Protein AF-A0A329HXC8-F1 (afdb_monomer_lite)

Sequence (74 aa):
MPYVVLAQFYNLDASMEFATEAEAEAKAKEMLNTNPSIEVRTAQLLKKYSASVRVTSAVIEDAAPAQTGDVGSA

pLDDT: mean 85.37, std 12.69, range [54.19, 97.12]

Radius of gyration: 29.62 Å; chains: 1; bounding box: 80×30×62 Å

Structure (mmCIF, N/CA/C/O backbone):
data_AF-A0A329HXC8-F1
#
_entry.id   AF-A0A329HXC8-F1
#
loop_
_atom_site.group_PDB
_atom_site.id
_atom_site.type_symbol
_atom_site.label_atom_id
_atom_site.label_alt_id
_atom_site.label_comp_id
_atom_site.label_asym_id
_atom_site.label_entity_id
_atom_site.label_seq_id
_atom_site.pdbx_PDB_ins_code
_atom_site.Cartn_x
_atom_site.Cartn_y
_atom_site.Cartn_z
_atom_site.occupancy
_atom_site.B_iso_or_equiv
_atom_site.auth_seq_id
_atom_site.auth_comp_id
_atom_site.auth_asym_id
_atom_site.auth_atom_id
_atom_site.pdbx_PDB_model_num
ATOM 1 N N . MET A 1 1 ? -0.534 -8.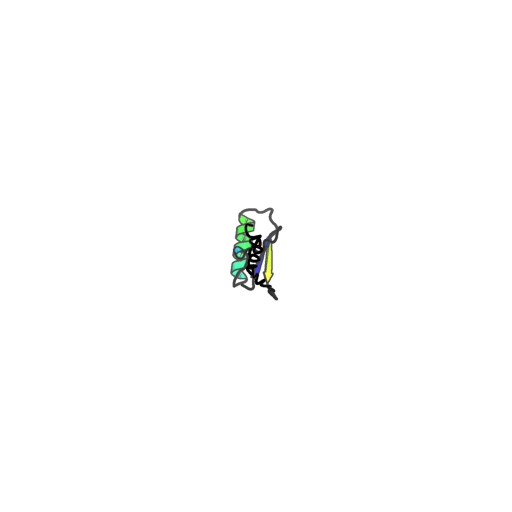608 -0.978 1.00 82.56 1 MET A N 1
ATOM 2 C CA . MET A 1 1 ? -0.837 -7.630 0.078 1.00 82.56 1 MET A CA 1
ATOM 3 C C . MET A 1 1 ? -1.554 -6.457 -0.577 1.00 82.56 1 MET A C 1
ATOM 5 O O . MET A 1 1 ? -0.895 -5.678 -1.252 1.00 82.56 1 MET A O 1
ATOM 9 N N . PRO A 1 2 ? -2.898 -6.426 -0.569 1.00 92.06 2 PRO A N 1
ATOM 10 C CA . PRO A 1 2 ? -3.674 -5.415 -1.281 1.00 92.06 2 PRO A CA 1
ATOM 11 C C . PRO A 1 2 ? -3.901 -4.130 -0.479 1.00 92.06 2 PRO A C 1
ATOM 13 O O . PRO A 1 2 ? -4.526 -3.226 -1.013 1.00 92.06 2 PRO A O 1
ATOM 16 N N . TYR A 1 3 ? -3.428 -4.017 0.762 1.00 94.88 3 TYR A N 1
ATOM 17 C CA . TYR A 1 3 ? -3.570 -2.798 1.562 1.00 94.88 3 TYR A CA 1
ATOM 18 C C . TYR A 1 3 ? -2.206 -2.209 1.885 1.00 94.88 3 TYR A C 1
ATOM 20 O O . TYR A 1 3 ? -1.240 -2.954 2.024 1.00 94.88 3 TYR A O 1
ATOM 28 N N . VAL A 1 4 ? -2.123 -0.886 1.999 1.00 93.75 4 VAL A N 1
ATOM 29 C CA . VAL A 1 4 ? -0.885 -0.184 2.347 1.00 93.75 4 VAL A CA 1
ATOM 30 C C . VAL A 1 4 ? -1.109 0.913 3.369 1.00 93.75 4 VAL A C 1
ATOM 32 O O . VAL A 1 4 ? -2.179 1.524 3.409 1.00 93.75 4 VAL A O 1
ATOM 35 N N . VAL A 1 5 ? -0.067 1.193 4.149 1.00 94.06 5 VAL A N 1
ATOM 36 C CA . VAL A 1 5 ? 0.032 2.395 4.982 1.00 94.06 5 VAL A CA 1
ATOM 37 C C . VAL A 1 5 ? 0.938 3.411 4.289 1.00 94.06 5 VAL A C 1
ATOM 39 O O . VAL A 1 5 ? 2.093 3.137 3.972 1.00 94.06 5 VAL A O 1
ATOM 42 N N . LEU A 1 6 ? 0.402 4.604 4.044 1.00 91.56 6 LEU A N 1
ATOM 43 C CA . LEU A 1 6 ? 1.077 5.731 3.413 1.00 91.56 6 LEU A CA 1
ATOM 44 C C . LEU A 1 6 ? 1.395 6.776 4.486 1.00 91.56 6 LEU A C 1
ATOM 46 O O . LEU A 1 6 ? 0.520 7.543 4.892 1.00 91.56 6 LEU A O 1
ATOM 50 N N . ALA A 1 7 ? 2.642 6.807 4.947 1.00 86.44 7 ALA A N 1
ATOM 51 C CA . ALA A 1 7 ? 3.158 7.916 5.743 1.00 86.44 7 ALA A CA 1
ATOM 52 C C . ALA A 1 7 ? 3.575 9.089 4.838 1.00 86.44 7 ALA A C 1
ATOM 54 O O . ALA A 1 7 ? 3.640 8.954 3.616 1.00 86.44 7 ALA A O 1
ATOM 55 N N . GLN A 1 8 ? 3.882 10.237 5.446 1.00 80.50 8 GLN A N 1
ATOM 56 C CA . GLN A 1 8 ? 4.241 11.488 4.760 1.00 80.50 8 GLN A CA 1
ATOM 57 C C . GLN A 1 8 ? 5.296 11.320 3.649 1.00 80.50 8 GLN A C 1
ATOM 59 O O . GLN A 1 8 ? 5.210 11.965 2.606 1.00 80.50 8 GLN A O 1
ATOM 64 N N . PHE A 1 9 ? 6.241 10.399 3.846 1.00 77.06 9 PHE A N 1
ATOM 65 C CA . PHE A 1 9 ? 7.140 9.915 2.807 1.00 77.06 9 PHE A CA 1
ATOM 66 C C . PHE A 1 9 ? 6.780 8.464 2.516 1.00 77.06 9 PHE A C 1
ATOM 68 O O . PHE A 1 9 ? 7.100 7.567 3.299 1.00 77.06 9 PHE A O 1
ATOM 75 N N . TYR A 1 10 ? 6.075 8.233 1.410 1.00 67.62 10 TYR A N 1
ATOM 76 C CA . TYR A 1 10 ? 5.778 6.874 0.989 1.00 67.62 10 TYR A CA 1
ATOM 77 C C . TYR A 1 10 ? 7.076 6.179 0.574 1.00 67.62 10 TYR A C 1
ATOM 79 O O . TYR A 1 10 ? 7.633 6.462 -0.485 1.00 67.62 10 TYR A O 1
ATOM 87 N N . ASN A 1 11 ? 7.546 5.266 1.419 1.00 68.06 11 ASN A N 1
ATOM 88 C CA . ASN A 1 11 ? 8.563 4.299 1.047 1.00 68.06 11 ASN A CA 1
ATOM 89 C C . ASN A 1 11 ? 7.864 3.046 0.518 1.00 68.06 11 ASN A C 1
ATOM 91 O O . ASN A 1 11 ? 6.961 2.518 1.166 1.00 68.06 11 ASN A O 1
ATOM 95 N N . LEU A 1 12 ? 8.317 2.554 -0.638 1.00 65.88 12 LEU A N 1
ATOM 96 C CA . LEU A 1 12 ? 7.959 1.245 -1.201 1.00 65.88 12 LEU A CA 1
ATOM 97 C C . LEU A 1 12 ? 8.600 0.109 -0.380 1.00 65.88 12 LEU A C 1
ATOM 99 O O . LEU A 1 12 ? 9.292 -0.755 -0.912 1.00 65.88 12 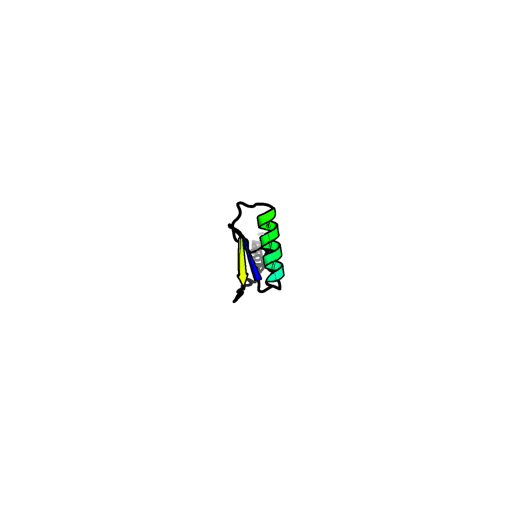LEU A O 1
ATOM 103 N N . ASP A 1 13 ? 8.422 0.149 0.936 1.00 78.06 13 ASP A N 1
ATOM 104 C CA . ASP A 1 13 ? 8.827 -0.913 1.840 1.00 78.06 13 ASP A CA 1
ATOM 105 C C . ASP A 1 13 ? 7.689 -1.934 1.944 1.00 78.06 13 ASP A C 1
ATOM 107 O O . ASP A 1 13 ? 6.540 -1.587 2.225 1.00 78.06 13 ASP A O 1
ATOM 111 N N . ALA A 1 14 ? 8.021 -3.210 1.739 1.00 82.38 14 ALA A N 1
ATOM 112 C CA . ALA A 1 14 ? 7.088 -4.318 1.893 1.00 82.38 14 ALA A CA 1
ATOM 113 C C . ALA A 1 14 ? 6.517 -4.412 3.320 1.00 82.38 14 ALA A C 1
ATOM 115 O O . ALA A 1 14 ? 5.437 -4.969 3.490 1.00 82.38 14 ALA A O 1
ATOM 116 N N . SER A 1 15 ? 7.197 -3.843 4.326 1.00 86.50 15 SER A N 1
ATOM 117 C CA . SER A 1 15 ? 6.706 -3.765 5.712 1.00 86.50 15 SER A CA 1
ATOM 118 C C . SER A 1 15 ? 5.448 -2.901 5.882 1.00 86.50 15 SER A C 1
ATOM 120 O O . SER A 1 15 ? 4.765 -3.003 6.901 1.00 86.50 15 SER A O 1
ATOM 122 N N . MET A 1 16 ? 5.133 -2.067 4.885 1.00 90.75 16 MET A N 1
ATOM 123 C CA . MET A 1 16 ? 3.949 -1.208 4.854 1.00 90.75 16 MET A CA 1
ATOM 124 C C . MET A 1 16 ? 2.837 -1.770 3.964 1.00 90.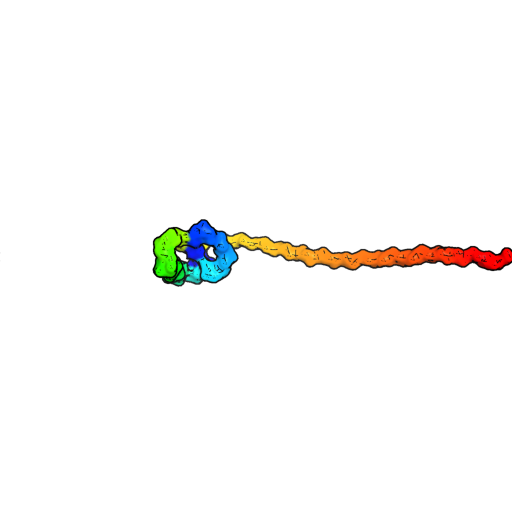75 16 MET A C 1
ATOM 126 O O . MET A 1 16 ? 1.831 -1.089 3.764 1.00 90.75 16 MET A O 1
ATOM 130 N N . GLU A 1 17 ? 3.000 -2.981 3.420 1.00 92.31 17 GLU A N 1
ATOM 131 C CA . GLU A 1 17 ? 1.955 -3.701 2.697 1.00 92.31 17 GLU A CA 1
ATOM 132 C C . GLU A 1 17 ? 1.319 -4.765 3.613 1.00 92.31 17 GLU A C 1
ATOM 134 O O . GLU A 1 17 ? 2.007 -5.494 4.320 1.00 92.31 17 GLU A O 1
ATOM 139 N N . PHE A 1 18 ? -0.008 -4.889 3.581 1.00 94.38 18 PHE A N 1
ATOM 140 C CA . PHE A 1 18 ? -0.785 -5.783 4.444 1.00 94.38 18 PHE A CA 1
ATOM 141 C C . PHE A 1 18 ? -1.767 -6.635 3.642 1.00 94.38 18 PHE A C 1
ATOM 143 O O . PHE A 1 18 ? -2.161 -6.290 2.519 1.00 94.38 18 PHE A O 1
ATOM 150 N N . ALA A 1 19 ? -2.145 -7.792 4.192 1.00 94.81 19 ALA A N 1
ATOM 151 C CA . ALA A 1 19 ? -3.104 -8.693 3.560 1.00 94.81 19 ALA A CA 1
ATOM 152 C C . ALA A 1 19 ? -4.544 -8.184 3.717 1.00 94.81 19 ALA A C 1
ATOM 154 O O . ALA A 1 19 ? -5.345 -8.337 2.793 1.00 94.81 19 ALA A O 1
ATOM 155 N N . THR A 1 20 ? -4.847 -7.542 4.845 1.00 96.44 20 THR A N 1
ATOM 156 C CA . THR A 1 20 ? -6.185 -7.050 5.192 1.00 96.44 20 THR A CA 1
ATOM 157 C C . THR A 1 20 ? -6.191 -5.567 5.562 1.00 96.44 20 THR A C 1
ATOM 159 O O . THR A 1 20 ? -5.168 -4.987 5.928 1.00 96.44 20 THR A O 1
ATOM 162 N N . GLU A 1 21 ? -7.373 -4.954 5.494 1.00 95.88 21 GLU A N 1
ATOM 163 C CA . GLU A 1 21 ? -7.591 -3.569 5.922 1.00 95.88 21 GLU A CA 1
ATOM 164 C C . GLU A 1 21 ? -7.313 -3.383 7.419 1.00 95.88 21 GLU A C 1
ATOM 166 O O . GLU A 1 21 ? -6.646 -2.428 7.811 1.00 95.88 21 GLU A O 1
ATOM 171 N N . ALA A 1 22 ? -7.757 -4.337 8.244 1.00 96.81 22 ALA A N 1
ATOM 172 C CA . ALA A 1 22 ? -7.602 -4.284 9.695 1.00 96.81 22 ALA A CA 1
ATOM 173 C C . ALA A 1 22 ? -6.127 -4.269 10.131 1.00 96.81 22 ALA A C 1
ATOM 175 O O . ALA A 1 22 ? -5.761 -3.547 11.056 1.00 96.81 22 ALA A O 1
ATOM 176 N N . GLU A 1 23 ? -5.267 -5.032 9.452 1.00 96.00 23 GLU A N 1
ATOM 177 C CA . GLU A 1 23 ? -3.823 -5.031 9.712 1.00 96.00 23 GLU A CA 1
ATOM 178 C C . GLU A 1 23 ? -3.178 -3.687 9.342 1.00 96.00 23 GLU A C 1
ATOM 180 O O . GLU A 1 23 ? -2.384 -3.149 10.116 1.00 96.00 23 GLU A O 1
ATOM 185 N N . ALA A 1 24 ? -3.561 -3.107 8.198 1.00 95.44 24 ALA A N 1
ATOM 186 C CA . ALA A 1 24 ? -3.077 -1.790 7.785 1.00 95.44 24 ALA A CA 1
ATOM 187 C C . ALA A 1 24 ? -3.524 -0.691 8.764 1.00 95.44 24 ALA A C 1
ATOM 189 O O . ALA A 1 24 ? -2.733 0.175 9.139 1.00 95.44 24 ALA A O 1
ATOM 190 N N . GLU A 1 25 ? -4.775 -0.740 9.226 1.00 96.25 25 GLU A N 1
ATOM 191 C CA . GLU A 1 25 ? -5.298 0.201 10.216 1.00 96.25 25 GLU A CA 1
ATOM 192 C C . GLU A 1 25 ? -4.589 0.061 11.569 1.00 96.25 25 GLU A C 1
ATOM 194 O O . GLU A 1 25 ? -4.224 1.067 12.183 1.00 96.25 25 GLU A O 1
ATOM 199 N N . ALA A 1 26 ? -4.343 -1.171 12.026 1.00 97.12 26 ALA A N 1
ATOM 200 C CA . ALA A 1 26 ? -3.597 -1.422 13.255 1.00 97.12 26 ALA A CA 1
ATOM 201 C C . ALA A 1 26 ? -2.195 -0.802 13.188 1.00 97.12 26 ALA A C 1
ATOM 203 O O . ALA A 1 26 ? -1.780 -0.121 14.131 1.00 97.12 26 ALA A O 1
ATOM 204 N N . LYS A 1 27 ? -1.499 -0.947 12.051 1.00 95.44 27 LYS A N 1
ATOM 205 C CA . LYS A 1 27 ? -0.189 -0.320 11.863 1.00 95.44 27 LYS A CA 1
ATOM 206 C C . LYS A 1 27 ? -0.269 1.204 11.811 1.00 95.44 27 LYS A C 1
ATOM 208 O O . LYS A 1 27 ? 0.537 1.876 12.450 1.00 95.44 27 LYS A O 1
ATOM 213 N N . ALA A 1 28 ? -1.247 1.768 11.103 1.00 94.50 28 ALA A N 1
ATOM 214 C CA . ALA A 1 28 ? -1.444 3.217 11.058 1.00 94.50 28 ALA A CA 1
ATOM 215 C C . ALA A 1 28 ? -1.672 3.801 12.466 1.00 94.50 28 ALA A C 1
ATOM 217 O O . ALA A 1 28 ? -1.069 4.813 12.827 1.00 94.50 28 ALA A O 1
ATOM 218 N N . LYS A 1 29 ? -2.475 3.121 13.294 1.00 96.12 29 LYS A N 1
ATOM 219 C CA . LYS A 1 29 ? -2.700 3.482 14.701 1.00 96.12 29 LYS A CA 1
ATOM 220 C C . LYS A 1 29 ? -1.423 3.399 15.536 1.00 96.12 29 LYS A C 1
ATOM 222 O O . LYS A 1 29 ? -1.142 4.313 16.303 1.00 96.12 29 LYS A O 1
ATOM 227 N N . GLU A 1 30 ? -0.631 2.343 15.378 1.00 95.88 30 GLU A N 1
ATOM 228 C CA . GLU A 1 30 ? 0.668 2.197 16.051 1.00 95.88 30 GLU A CA 1
ATOM 229 C C . GLU A 1 30 ? 1.620 3.363 15.719 1.00 95.88 30 GLU A C 1
ATOM 231 O O . GLU A 1 30 ? 2.260 3.929 16.610 1.00 95.88 30 GLU A O 1
ATOM 236 N N . MET A 1 31 ? 1.676 3.765 14.445 1.00 93.50 31 MET A N 1
ATOM 237 C CA . MET A 1 31 ? 2.507 4.882 13.987 1.00 93.50 31 MET A CA 1
ATOM 238 C C . MET A 1 31 ? 2.040 6.221 14.564 1.00 93.50 31 MET A C 1
ATOM 240 O O . MET A 1 31 ? 2.869 6.989 15.049 1.00 93.50 31 MET A O 1
ATOM 244 N N . LEU A 1 32 ? 0.728 6.472 14.572 1.00 94.62 32 LEU A N 1
ATOM 245 C CA . LEU A 1 32 ? 0.133 7.654 15.206 1.00 94.62 32 LEU A CA 1
ATOM 246 C C . LEU A 1 32 ? 0.404 7.700 16.712 1.00 94.62 32 LEU A C 1
ATOM 248 O O . LEU A 1 32 ? 0.730 8.757 17.241 1.00 94.62 32 LEU A O 1
ATOM 252 N N . ASN A 1 33 ? 0.329 6.562 17.402 1.00 96.19 33 ASN A N 1
ATOM 253 C CA . ASN A 1 33 ? 0.631 6.496 18.834 1.00 96.19 33 ASN A CA 1
ATOM 254 C C . ASN A 1 33 ? 2.110 6.786 19.130 1.00 96.19 33 ASN A C 1
ATOM 256 O O . ASN A 1 33 ? 2.431 7.347 20.174 1.00 96.19 33 ASN A O 1
ATOM 260 N N . THR A 1 34 ? 3.004 6.412 18.213 1.00 95.38 34 THR A N 1
ATOM 261 C CA . THR A 1 34 ? 4.449 6.642 18.344 1.00 95.38 34 THR A CA 1
ATOM 262 C C . THR A 1 34 ? 4.829 8.083 18.003 1.00 95.38 34 THR A C 1
ATOM 264 O O . THR A 1 34 ? 5.675 8.677 18.668 1.00 95.38 34 THR A O 1
ATOM 267 N N . ASN A 1 35 ? 4.206 8.664 16.977 1.00 94.12 35 ASN A N 1
ATOM 268 C CA . ASN A 1 35 ? 4.394 10.057 16.592 1.00 94.12 35 ASN A CA 1
ATOM 269 C C . ASN A 1 35 ? 3.042 10.703 16.247 1.00 94.12 35 ASN A C 1
ATOM 271 O O . ASN A 1 35 ? 2.642 10.682 15.086 1.00 94.12 35 ASN A O 1
ATOM 275 N N . PRO A 1 36 ? 2.368 11.356 17.206 1.00 93.62 36 PRO A N 1
ATOM 276 C CA . PRO A 1 36 ? 1.046 11.947 16.981 1.00 93.62 36 PRO A CA 1
ATOM 277 C C . PRO A 1 36 ? 1.002 13.068 15.935 1.00 93.62 36 PRO A C 1
ATOM 279 O O . PRO A 1 36 ? -0.074 13.426 15.469 1.00 93.62 36 PRO A O 1
ATOM 282 N N . SER A 1 37 ? 2.154 13.643 15.575 1.00 93.56 37 SER A N 1
ATOM 283 C CA . SER A 1 37 ? 2.240 14.692 14.550 1.00 93.56 37 SER A CA 1
ATOM 284 C C . SER A 1 37 ? 2.289 14.146 13.119 1.00 93.56 37 SER A C 1
ATOM 286 O O . SER A 1 37 ? 2.219 14.923 12.167 1.00 93.56 37 SER A O 1
ATOM 288 N N . ILE A 1 38 ? 2.432 12.826 12.954 1.00 91.62 38 ILE A N 1
ATOM 289 C CA . ILE A 1 38 ? 2.529 12.200 11.640 1.00 91.62 38 ILE A CA 1
ATOM 290 C C . ILE A 1 38 ? 1.156 12.111 10.976 1.00 91.62 38 ILE A C 1
ATOM 292 O O . ILE A 1 38 ? 0.161 11.739 11.594 1.00 91.62 38 ILE A O 1
ATOM 296 N N . GLU A 1 39 ? 1.115 12.384 9.678 1.00 92.06 39 GLU A N 1
ATOM 297 C CA . GLU A 1 39 ? -0.043 12.054 8.859 1.00 92.06 39 GLU A CA 1
ATOM 298 C C . GLU A 1 39 ? 0.162 10.675 8.222 1.00 92.06 39 GLU A C 1
ATOM 300 O O . GLU A 1 39 ? 1.151 10.439 7.519 1.00 92.06 39 GLU A O 1
ATOM 305 N N . VAL A 1 40 ? -0.781 9.765 8.467 1.00 92.25 40 VAL A N 1
ATOM 306 C CA . VAL A 1 40 ? -0.816 8.417 7.889 1.00 92.25 40 VAL A CA 1
ATOM 307 C C . VAL A 1 40 ? -2.163 8.174 7.229 1.00 92.25 40 VAL A C 1
ATOM 309 O O . VAL A 1 40 ? -3.204 8.588 7.734 1.00 92.25 40 VAL A O 1
ATOM 312 N N . ARG A 1 41 ? -2.146 7.494 6.085 1.00 92.81 41 ARG A N 1
ATOM 313 C CA . ARG A 1 41 ? -3.348 7.094 5.346 1.00 92.81 41 ARG A CA 1
ATOM 314 C C . ARG A 1 41 ? -3.290 5.601 5.078 1.00 92.81 41 ARG A C 1
ATOM 316 O O . ARG A 1 41 ? -2.221 5.079 4.777 1.00 92.81 41 ARG A O 1
ATOM 323 N N . THR A 1 42 ? -4.422 4.921 5.146 1.00 94.19 42 THR A N 1
ATOM 324 C CA . THR A 1 42 ? -4.556 3.552 4.645 1.00 94.19 42 THR A CA 1
ATOM 325 C C . THR A 1 42 ? -5.159 3.593 3.245 1.00 94.19 42 THR A C 1
ATOM 327 O O . THR A 1 42 ? -5.993 4.446 2.940 1.00 94.19 42 THR A O 1
ATOM 330 N N . ALA A 1 43 ? -4.713 2.706 2.360 1.00 92.81 43 ALA A N 1
ATOM 331 C CA . ALA A 1 43 ? -5.246 2.619 1.004 1.00 92.81 43 ALA A CA 1
ATOM 332 C C . ALA A 1 43 ? -5.292 1.172 0.514 1.00 92.81 43 ALA A C 1
ATOM 334 O O . ALA A 1 43 ? -4.455 0.353 0.890 1.00 92.81 43 ALA A O 1
ATOM 335 N N . GLN A 1 44 ? -6.247 0.877 -0.370 1.00 95.12 44 GLN A N 1
ATOM 336 C CA . GLN A 1 44 ? -6.294 -0.377 -1.112 1.00 95.12 44 GLN A CA 1
ATOM 337 C C . GLN A 1 44 ? -5.559 -0.219 -2.450 1.00 95.12 44 GLN A C 1
ATOM 339 O O . GLN A 1 44 ? -5.857 0.671 -3.248 1.00 95.12 44 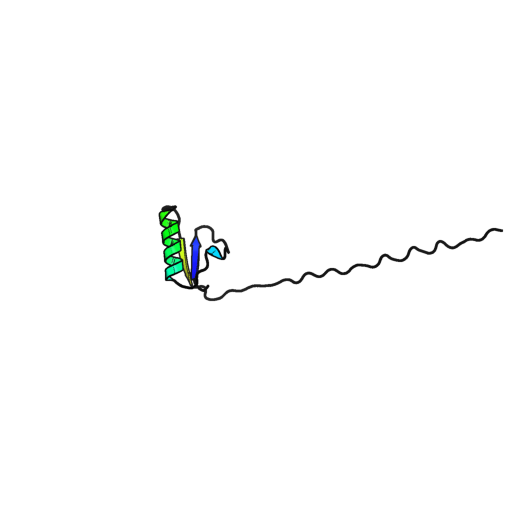GLN A O 1
ATOM 344 N N . LEU A 1 45 ? -4.604 -1.103 -2.714 1.00 92.19 45 LEU A N 1
ATOM 345 C CA . LEU A 1 45 ? -3.927 -1.221 -3.995 1.00 92.19 45 LEU A CA 1
ATOM 346 C C . LEU A 1 45 ? -4.867 -1.850 -5.023 1.00 92.19 45 LEU A C 1
ATOM 348 O O . LEU A 1 45 ? -5.309 -2.987 -4.870 1.00 92.19 45 LEU A O 1
ATOM 352 N N . LEU A 1 46 ? -5.112 -1.130 -6.116 1.00 93.88 46 LEU A N 1
ATOM 353 C CA . LEU A 1 46 ? -5.907 -1.640 -7.237 1.00 93.88 46 LEU A CA 1
ATOM 354 C C . LEU A 1 46 ? -5.063 -2.468 -8.211 1.00 93.88 46 LEU A C 1
ATOM 356 O O . LEU A 1 46 ? -5.537 -3.447 -8.783 1.00 93.88 46 LEU A O 1
ATOM 360 N N . LYS A 1 47 ? -3.816 -2.046 -8.441 1.00 91.12 47 LYS A N 1
ATOM 361 C CA . LYS A 1 47 ? -2.868 -2.683 -9.361 1.00 91.12 47 LYS A CA 1
ATOM 362 C C . LYS A 1 47 ? -1.447 -2.503 -8.838 1.00 91.12 47 LYS A C 1
ATOM 364 O O . LYS A 1 47 ? -1.124 -1.458 -8.281 1.00 91.12 47 LYS A O 1
ATOM 369 N N . LYS A 1 48 ? -0.598 -3.502 -9.073 1.00 88.19 48 LYS A N 1
ATOM 370 C CA . LYS A 1 48 ? 0.846 -3.456 -8.816 1.00 88.19 48 LYS A CA 1
ATOM 371 C C . LYS A 1 48 ? 1.562 -3.795 -10.116 1.00 88.19 48 LYS A C 1
ATOM 373 O O . LYS A 1 48 ? 1.292 -4.837 -10.706 1.00 88.19 48 LYS A O 1
ATOM 378 N N . TYR A 1 49 ? 2.436 -2.904 -10.567 1.00 90.56 49 TYR A N 1
ATOM 379 C CA . TYR A 1 49 ? 3.255 -3.106 -11.759 1.00 90.56 49 TYR A CA 1
ATOM 380 C C . TYR A 1 49 ? 4.703 -3.319 -11.327 1.00 90.56 49 TYR A C 1
ATOM 382 O O . TYR A 1 49 ? 5.191 -2.630 -10.434 1.00 90.56 49 TYR A O 1
ATOM 390 N N . SER A 1 50 ? 5.391 -4.266 -11.955 1.00 89.75 50 SER A N 1
ATOM 391 C CA . SER A 1 50 ? 6.820 -4.495 -11.754 1.00 89.75 50 SER A CA 1
ATOM 392 C C . SER A 1 50 ? 7.491 -4.777 -13.094 1.00 89.75 50 SER A C 1
ATOM 394 O O . SER A 1 50 ? 6.874 -5.312 -14.015 1.00 89.75 50 SER A O 1
ATOM 396 N N . ALA A 1 51 ? 8.761 -4.396 -13.203 1.00 92.50 51 ALA A N 1
ATOM 397 C CA . ALA A 1 51 ? 9.617 -4.725 -14.333 1.00 92.50 51 ALA A CA 1
ATOM 398 C C . ALA A 1 51 ? 10.848 -5.475 -13.819 1.00 92.50 51 ALA A C 1
ATOM 400 O O . ALA A 1 51 ? 11.312 -5.233 -12.705 1.00 92.50 51 ALA A O 1
ATOM 401 N N . SER A 1 52 ? 11.377 -6.384 -14.633 1.00 91.69 52 SER A N 1
ATOM 402 C CA . SER A 1 52 ? 12.633 -7.080 -14.365 1.00 91.69 52 SER A CA 1
ATOM 403 C C . SER A 1 52 ? 13.588 -6.830 -15.526 1.00 91.69 52 SER A C 1
ATOM 405 O O . SER A 1 52 ? 13.179 -6.887 -16.686 1.00 91.69 52 SER A O 1
ATOM 407 N N . VAL A 1 53 ? 14.849 -6.535 -15.212 1.00 92.12 53 VAL A N 1
ATOM 408 C CA . VAL A 1 53 ? 15.916 -6.354 -16.201 1.00 92.12 53 VAL A CA 1
ATOM 409 C C . VAL A 1 53 ? 16.873 -7.529 -16.084 1.00 92.12 53 VAL A C 1
ATOM 411 O O . VAL A 1 53 ? 17.373 -7.825 -15.000 1.00 92.12 53 VAL A O 1
ATOM 414 N N . ARG A 1 54 ? 17.154 -8.185 -17.211 1.00 93.00 54 ARG A N 1
ATOM 415 C CA . ARG A 1 54 ? 18.211 -9.192 -17.304 1.00 93.00 54 ARG A CA 1
ATOM 416 C C . ARG A 1 54 ? 19.457 -8.543 -17.889 1.00 93.00 54 ARG A C 1
ATOM 418 O O . ARG A 1 54 ? 19.422 -8.063 -19.017 1.00 93.00 54 ARG A O 1
ATOM 425 N N . VAL A 1 55 ? 20.550 -8.563 -17.134 1.00 92.00 55 VAL A N 1
ATOM 426 C CA . VAL A 1 55 ? 21.864 -8.102 -17.597 1.00 92.00 55 VAL A CA 1
ATOM 427 C C . VAL A 1 55 ? 22.687 -9.316 -18.019 1.00 92.00 55 VAL A C 1
ATOM 429 O O . VAL A 1 55 ? 22.736 -10.314 -17.301 1.00 92.00 55 VAL A O 1
ATOM 432 N N . THR A 1 56 ? 23.321 -9.242 -19.187 1.00 92.38 56 THR A N 1
ATOM 433 C CA . THR A 1 56 ? 24.244 -10.264 -19.697 1.00 92.38 56 THR A CA 1
ATOM 434 C C . THR A 1 56 ? 25.555 -9.611 -20.106 1.00 92.38 56 THR A C 1
ATOM 436 O O . THR A 1 56 ? 25.541 -8.522 -20.676 1.00 92.38 56 THR A O 1
ATOM 439 N N . SER A 1 57 ? 26.673 -10.288 -19.866 1.00 90.06 57 SER A N 1
ATOM 440 C CA . SER A 1 57 ? 27.993 -9.912 -20.372 1.00 90.06 57 SER A CA 1
ATOM 441 C C . SER A 1 57 ? 28.538 -11.021 -21.272 1.00 90.06 57 SER A C 1
ATOM 443 O O . SER A 1 57 ? 28.254 -12.200 -21.057 1.00 90.06 57 SER A O 1
ATOM 445 N N . ALA A 1 58 ? 29.303 -10.638 -22.292 1.00 88.62 58 ALA A N 1
ATOM 446 C CA . ALA A 1 58 ? 30.060 -11.552 -23.139 1.00 88.62 58 ALA A CA 1
ATOM 447 C C . ALA A 1 58 ? 31.548 -11.225 -22.994 1.00 88.62 58 ALA A C 1
ATOM 449 O O . ALA A 1 58 ? 31.920 -10.052 -22.935 1.00 88.62 58 ALA A O 1
ATOM 450 N N . VAL A 1 59 ? 32.386 -12.257 -22.914 1.00 85.88 59 VAL A N 1
ATOM 451 C CA . VAL A 1 59 ? 33.843 -12.097 -22.948 1.00 85.88 59 VAL A CA 1
ATOM 452 C C . VAL A 1 59 ? 34.239 -11.836 -24.399 1.00 85.88 59 VAL A C 1
ATOM 454 O O . VAL A 1 59 ? 33.859 -12.601 -25.282 1.00 85.88 59 VAL A O 1
ATOM 457 N N . ILE A 1 60 ? 34.963 -10.746 -24.648 1.00 83.31 60 ILE A N 1
ATOM 458 C CA . ILE A 1 60 ? 35.637 -10.530 -25.930 1.00 83.31 60 ILE A CA 1
ATOM 459 C C . ILE A 1 60 ? 36.928 -11.347 -25.873 1.00 83.31 60 ILE A C 1
ATOM 461 O O . ILE A 1 60 ? 37.723 -11.155 -24.955 1.00 83.31 60 ILE A O 1
ATOM 465 N N . GLU A 1 61 ? 37.107 -12.285 -26.802 1.00 80.25 61 GLU A N 1
ATOM 466 C CA . GLU A 1 61 ? 38.370 -13.014 -26.933 1.00 80.25 61 GLU A CA 1
ATOM 467 C C . GLU A 1 61 ? 39.485 -12.027 -27.302 1.00 80.25 61 GLU A C 1
ATOM 469 O O . GLU A 1 61 ? 39.320 -11.213 -28.216 1.00 80.25 61 GLU A O 1
ATOM 474 N N . ASP A 1 62 ? 40.609 -12.083 -26.583 1.00 74.50 62 ASP A N 1
ATOM 475 C CA . ASP A 1 62 ? 41.793 -11.301 -26.929 1.00 74.50 62 ASP A CA 1
ATOM 476 C C . ASP A 1 62 ? 42.240 -11.669 -28.348 1.00 74.50 62 ASP A C 1
ATOM 478 O O . ASP A 1 62 ? 42.429 -12.845 -28.676 1.00 74.50 62 ASP A O 1
ATOM 482 N N . ALA A 1 63 ? 42.416 -10.657 -29.200 1.00 68.88 63 ALA A N 1
ATOM 483 C CA . ALA A 1 63 ? 42.983 -10.854 -30.524 1.00 68.88 63 ALA A CA 1
ATOM 484 C C . ALA A 1 63 ? 44.367 -11.500 -30.368 1.00 68.88 63 ALA A C 1
ATOM 486 O O . ALA A 1 63 ? 45.236 -1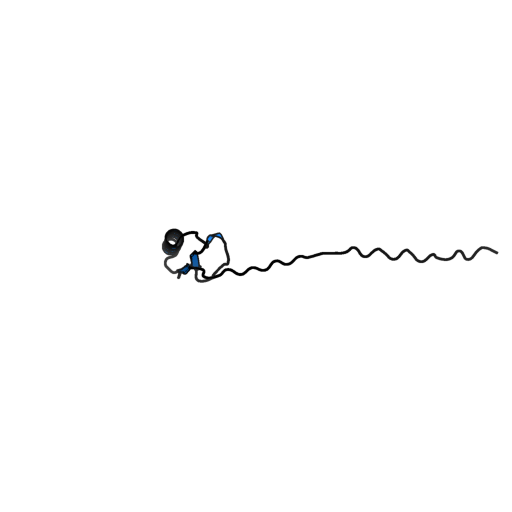0.952 -29.686 1.00 68.88 63 ALA A O 1
ATOM 487 N N . ALA A 1 64 ? 44.557 -12.673 -30.983 1.00 69.25 64 ALA A N 1
ATOM 488 C CA . ALA A 1 64 ? 45.824 -13.393 -30.951 1.00 69.25 64 ALA A CA 1
ATOM 489 C C . ALA A 1 64 ? 46.987 -12.439 -31.290 1.00 69.25 64 ALA A C 1
ATOM 491 O O . ALA A 1 64 ? 46.858 -11.642 -32.228 1.00 69.25 64 ALA A O 1
ATOM 492 N N . PRO A 1 65 ? 48.111 -12.491 -30.548 1.00 63.59 65 PRO A N 1
ATOM 493 C CA . PRO A 1 65 ? 49.235 -11.603 -30.800 1.00 63.59 65 PRO A CA 1
ATOM 494 C C . PRO A 1 65 ? 49.695 -11.780 -32.248 1.00 63.59 65 PRO A C 1
ATOM 496 O O . PRO A 1 65 ? 49.870 -12.907 -32.719 1.00 63.59 65 PRO A O 1
ATOM 499 N N . ALA A 1 66 ? 49.853 -10.661 -32.961 1.00 62.59 66 ALA A N 1
ATOM 500 C CA . ALA A 1 66 ? 50.381 -10.657 -34.317 1.00 62.59 66 ALA A CA 1
ATOM 501 C C . ALA A 1 66 ? 51.694 -11.449 -34.335 1.00 62.59 66 ALA A C 1
ATOM 503 O O . ALA A 1 66 ? 52.604 -11.155 -33.559 1.00 62.59 66 ALA A O 1
ATOM 504 N N . GLN A 1 67 ? 51.774 -12.473 -35.189 1.00 62.91 67 GLN A N 1
ATOM 505 C CA . GLN A 1 67 ? 53.008 -13.220 -35.397 1.00 62.91 67 GLN A CA 1
ATOM 506 C C . GLN A 1 67 ? 54.065 -12.240 -35.910 1.00 62.91 67 GLN A C 1
ATOM 508 O O . GLN A 1 67 ? 54.027 -11.821 -37.067 1.00 62.91 67 GLN A O 1
ATOM 513 N N . THR A 1 68 ? 54.988 -11.839 -35.037 1.00 58.25 68 THR A N 1
ATOM 514 C CA . THR A 1 68 ? 56.201 -11.133 -35.434 1.00 58.25 68 THR A CA 1
ATOM 515 C C . THR A 1 68 ? 57.005 -12.113 -36.276 1.00 58.25 68 THR A C 1
ATOM 517 O O . THR A 1 68 ? 57.585 -13.059 -35.747 1.00 58.25 68 THR A O 1
ATOM 520 N N . GLY A 1 69 ? 56.941 -11.941 -37.596 1.00 54.19 69 GLY A N 1
ATOM 521 C CA . GLY A 1 69 ? 57.660 -12.770 -38.550 1.00 54.19 69 GLY A CA 1
ATOM 522 C C . GLY A 1 69 ? 59.151 -12.794 -38.231 1.00 54.19 69 GLY A C 1
ATOM 523 O O . GLY A 1 69 ? 59.791 -11.749 -38.123 1.00 54.19 69 GLY A O 1
ATOM 524 N N . ASP A 1 70 ? 59.669 -14.008 -38.087 1.00 59.28 70 ASP A N 1
ATOM 525 C CA . ASP A 1 70 ? 61.081 -14.348 -38.175 1.00 59.28 70 ASP A CA 1
ATOM 526 C C . ASP A 1 70 ? 61.627 -13.837 -39.521 1.00 59.28 70 ASP A C 1
ATOM 528 O O . ASP A 1 70 ? 61.336 -14.394 -40.580 1.00 59.28 70 ASP A O 1
ATOM 532 N N . VAL A 1 71 ? 62.366 -12.725 -39.501 1.00 60.50 71 VAL A N 1
ATOM 533 C CA . VAL A 1 71 ? 63.254 -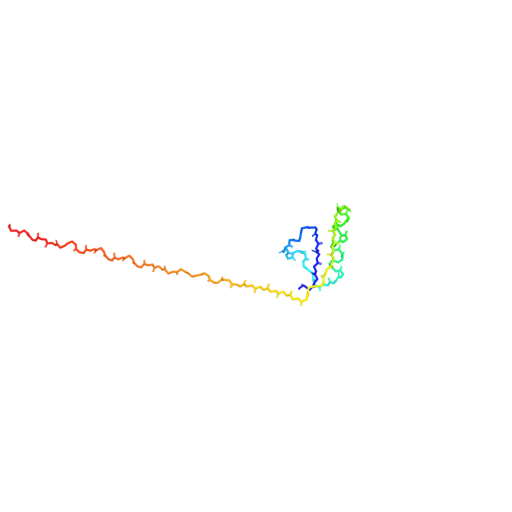12.360 -40.611 1.00 60.50 71 VAL A CA 1
ATOM 534 C C . VAL A 1 71 ? 64.575 -13.066 -40.363 1.00 60.50 71 VAL A C 1
ATOM 536 O O . VAL A 1 71 ? 65.403 -12.622 -39.568 1.00 60.50 71 VAL A O 1
ATOM 539 N N . GLY A 1 72 ? 64.694 -14.219 -41.018 1.00 57.53 72 GLY A N 1
ATOM 540 C CA . GLY A 1 72 ? 65.816 -15.133 -40.926 1.00 57.53 72 GLY A CA 1
ATOM 541 C C . GLY A 1 72 ? 67.182 -14.469 -41.086 1.00 57.53 72 GLY A C 1
ATOM 542 O O . GLY A 1 72 ? 67.371 -13.496 -41.817 1.00 57.53 72 GLY A O 1
ATOM 543 N N . SER A 1 73 ? 68.144 -15.060 -40.384 1.00 61.47 73 SER A N 1
ATOM 544 C CA . SER A 1 73 ? 69.571 -14.804 -40.530 1.00 61.47 73 SER A CA 1
ATOM 545 C C . SER A 1 73 ? 70.052 -15.096 -41.956 1.00 61.47 73 SER A C 1
ATOM 547 O O . SER A 1 73 ? 69.783 -16.178 -42.480 1.00 61.47 73 SER A O 1
ATOM 549 N N . ALA A 1 74 ? 70.827 -14.174 -42.530 1.00 55.47 74 ALA A N 1
ATOM 550 C CA . ALA A 1 74 ? 71.849 -14.439 -43.544 1.00 55.47 74 ALA A CA 1
ATOM 551 C C . ALA A 1 74 ? 72.919 -13.342 -43.490 1.00 55.47 74 ALA A C 1
ATOM 553 O O . ALA A 1 74 ? 72.532 -12.151 -43.494 1.00 55.47 74 ALA A O 1
#

Foldseek 3Di:
DFKFKDKPDDDPDPVRDDPDPVVNVVVQVVVCVVPVVIDIDMDTHPDDDDDDDDDDDDDDDPDDPPPPDPPDDD

Secondary structure (DSSP, 8-state):
--EEEEESS----GGGEESSHHHHHHHHHHHHHH-TT--EEEEE-S------------PPPPPPPP--------